Protein AF-A0A2N0NEM8-F1 (afdb_monomer_lite)

pLDDT: mean 83.69, std 15.1, range [33.28, 96.75]

Foldseek 3Di:
DDPPPPLVVVLLVVLLVQLVVVVVVVDDLQVSLQVSCCPSPVHGDVSSVVSSVQNVCCVVVVDGDDDCVPVPPPDDDPCVPPVSVVVLVVVLVPDDPVCNDPVNSVVVVVVD

Sequence (112 aa):
MNKNVFTYDYLRHLSIRRYIQLLLDGWGKMDASNQIAQTVWSKGDYIARCIRKWGDHFIKMKEFLIHHQGKHTKLESLLNDEDFKEECQAWLRQQKSESRTPGNLKVYIEGM

Organism: NCBI:txid588596

Secondary structure (DSSP, 8-state):
------HHHHHHHHHHHHHHHHHHTT--HHHHHHHHHHHHHS--HHHHHHHHHHHHHHHHHSSPPPP-TTTT-SS--GGGSHHHHHHHHHHHHHS-GGG--HHHHHHHHHT-

Radius of gyration: 21.59 Å; chains: 1; bounding box: 48×26×56 Å

Structure (mmCIF, N/CA/C/O backbone):
data_AF-A0A2N0NEM8-F1
#
_entry.id   AF-A0A2N0NEM8-F1
#
loop_
_atom_site.group_PDB
_atom_site.id
_atom_site.type_symbol
_atom_site.label_atom_id
_atom_site.label_alt_id
_atom_site.label_comp_id
_atom_site.label_asym_id
_atom_site.label_entity_id
_atom_site.label_seq_id
_atom_site.pdbx_PDB_ins_code
_atom_site.Cartn_x
_atom_site.Cartn_y
_atom_site.Cartn_z
_atom_site.occupancy
_atom_site.B_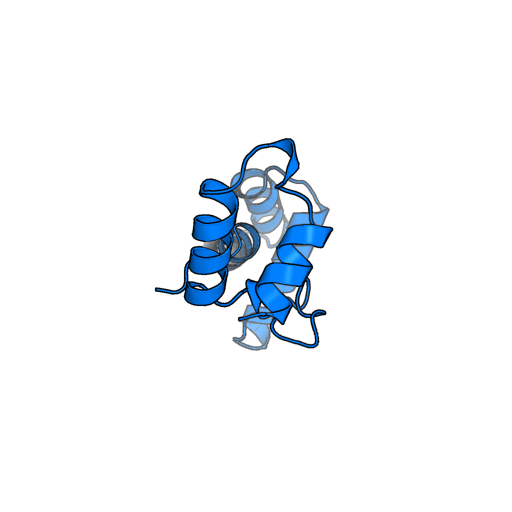iso_or_equiv
_atom_site.auth_seq_id
_atom_site.auth_comp_id
_atom_site.auth_asym_id
_atom_site.auth_atom_id
_atom_site.pdbx_PDB_model_num
ATOM 1 N N . MET A 1 1 ? -12.671 -14.657 11.302 1.00 33.28 1 MET A N 1
ATOM 2 C CA . MET A 1 1 ? -12.037 -14.456 9.969 1.00 33.28 1 MET A CA 1
ATOM 3 C C . MET A 1 1 ? -11.521 -13.020 9.924 1.00 33.28 1 MET A C 1
ATOM 5 O O . MET A 1 1 ? -12.326 -12.104 9.982 1.00 33.28 1 MET A O 1
ATOM 9 N N . ASN A 1 2 ? -10.200 -12.831 9.946 1.00 42.19 2 ASN A N 1
ATOM 10 C CA . ASN A 1 2 ? -9.515 -11.573 10.285 1.00 42.19 2 ASN A CA 1
ATOM 11 C C . ASN A 1 2 ? -9.805 -10.441 9.266 1.00 42.19 2 ASN A C 1
ATOM 13 O O . ASN A 1 2 ? -9.167 -10.367 8.218 1.00 42.19 2 ASN A O 1
ATOM 17 N N . LYS A 1 3 ? -10.800 -9.582 9.535 1.00 45.12 3 LYS A N 1
ATOM 18 C CA . LYS A 1 3 ? -11.264 -8.504 8.631 1.00 45.12 3 LYS A CA 1
ATOM 19 C C . LYS A 1 3 ? -10.770 -7.110 9.041 1.00 45.12 3 LYS A C 1
ATOM 21 O O . LYS A 1 3 ? -11.490 -6.132 8.903 1.00 45.12 3 LYS A O 1
ATOM 26 N N . ASN A 1 4 ? -9.521 -7.006 9.484 1.00 45.69 4 ASN A N 1
ATOM 27 C CA . ASN A 1 4 ? -8.837 -5.717 9.639 1.00 45.69 4 ASN A CA 1
ATOM 28 C C . ASN A 1 4 ? -7.536 -5.674 8.829 1.00 45.69 4 ASN A C 1
ATOM 30 O O . ASN A 1 4 ? -6.521 -5.151 9.282 1.00 45.69 4 ASN A O 1
ATOM 34 N N . VAL A 1 5 ? -7.554 -6.184 7.590 1.00 53.62 5 VAL A N 1
ATOM 35 C CA . VAL A 1 5 ? -6.613 -5.649 6.598 1.00 53.62 5 VAL A CA 1
ATOM 36 C C . VAL A 1 5 ? -7.082 -4.223 6.343 1.00 53.62 5 VAL A C 1
ATOM 38 O O . VAL A 1 5 ? -8.037 -4.005 5.599 1.00 53.62 5 VAL A O 1
ATOM 41 N N . PHE A 1 6 ? -6.467 -3.259 7.031 1.00 68.06 6 PHE A N 1
ATOM 42 C CA . PHE A 1 6 ? -6.697 -1.842 6.782 1.00 68.06 6 PHE A CA 1
ATOM 43 C C . PHE A 1 6 ? -6.613 -1.611 5.270 1.00 68.06 6 PHE A C 1
ATOM 45 O O . PHE A 1 6 ? -5.690 -2.113 4.626 1.00 68.06 6 PHE A O 1
ATOM 52 N N . THR A 1 7 ? -7.544 -0.848 4.690 1.00 77.38 7 THR A N 1
ATOM 53 C CA . THR A 1 7 ? -7.576 -0.536 3.245 1.00 77.38 7 THR A CA 1
ATOM 54 C C . THR A 1 7 ? -6.191 -0.145 2.716 1.00 77.38 7 THR A C 1
ATOM 56 O O . THR A 1 7 ? -5.798 -0.528 1.619 1.00 77.38 7 THR A O 1
ATOM 59 N N . TYR A 1 8 ? -5.404 0.542 3.546 1.00 83.50 8 TYR A N 1
ATOM 60 C CA . TYR A 1 8 ? -4.012 0.880 3.283 1.00 83.50 8 TYR A CA 1
ATOM 61 C C . TYR A 1 8 ? -3.095 -0.333 3.052 1.00 83.50 8 TYR A C 1
ATOM 63 O O . TYR A 1 8 ? -2.357 -0.356 2.068 1.00 83.50 8 TYR A O 1
ATOM 71 N N . ASP A 1 9 ? -3.129 -1.340 3.926 1.00 83.69 9 ASP A N 1
ATOM 72 C CA . ASP A 1 9 ? -2.290 -2.533 3.798 1.00 83.69 9 ASP A CA 1
ATOM 73 C C . ASP A 1 9 ? -2.656 -3.319 2.545 1.00 83.69 9 ASP A C 1
ATOM 75 O O . ASP A 1 9 ? -1.766 -3.752 1.814 1.00 83.69 9 ASP A O 1
ATO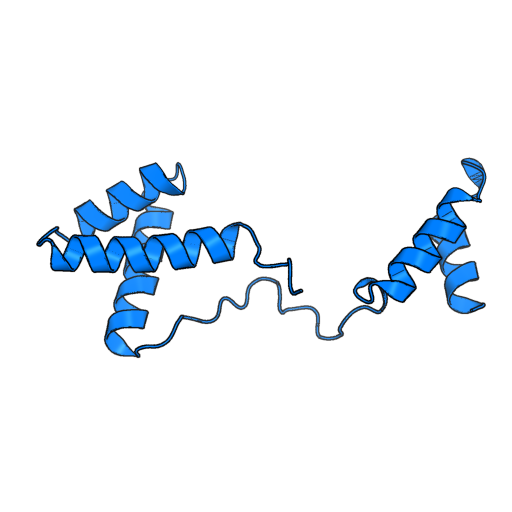M 79 N N . TYR A 1 10 ? -3.946 -3.442 2.235 1.00 88.31 10 TYR A N 1
ATOM 80 C CA . TYR A 1 10 ? -4.378 -4.070 0.989 1.00 88.31 10 TYR A CA 1
ATOM 81 C C . TYR A 1 10 ? -3.802 -3.345 -0.238 1.00 88.31 10 TYR A C 1
ATOM 83 O O . TYR A 1 10 ? -3.135 -3.964 -1.073 1.00 88.31 10 TYR A O 1
ATOM 91 N N . LEU A 1 11 ? -3.986 -2.021 -0.317 1.00 91.19 11 LEU A N 1
ATOM 92 C CA . LEU A 1 11 ? -3.469 -1.206 -1.421 1.00 91.19 11 LEU A CA 1
ATOM 93 C C . LEU A 1 11 ? -1.942 -1.278 -1.514 1.00 91.19 11 LEU A C 1
ATOM 95 O O . LEU A 1 11 ? -1.378 -1.307 -2.610 1.00 91.19 11 LEU A O 1
ATOM 99 N N . ARG A 1 12 ? -1.257 -1.365 -0.374 1.00 91.25 12 ARG A N 1
ATOM 100 C CA . ARG A 1 12 ? 0.193 -1.518 -0.300 1.00 91.25 12 ARG A CA 1
ATOM 101 C C . ARG A 1 12 ? 0.671 -2.844 -0.884 1.00 91.25 12 ARG A C 1
ATOM 103 O O . ARG A 1 12 ? 1.552 -2.825 -1.743 1.00 91.25 12 ARG A O 1
ATOM 110 N N . HIS A 1 13 ? 0.086 -3.972 -0.483 1.00 90.75 13 HIS A N 1
ATOM 111 C CA . HIS A 1 13 ? 0.441 -5.282 -1.043 1.00 90.75 13 HIS A CA 1
ATOM 112 C C . HIS A 1 13 ? 0.129 -5.348 -2.542 1.00 90.75 13 HIS A C 1
ATOM 114 O O . HIS A 1 13 ? 0.965 -5.801 -3.327 1.00 90.75 13 HIS A O 1
ATOM 120 N N . LEU A 1 14 ? -1.031 -4.821 -2.955 1.00 93.50 14 LEU A N 1
ATOM 121 C CA . LEU A 1 14 ? -1.412 -4.723 -4.363 1.00 93.50 14 LEU A CA 1
ATOM 122 C C . LEU A 1 14 ? -0.381 -3.922 -5.171 1.00 93.50 14 LEU A C 1
ATOM 124 O O . LEU A 1 14 ? 0.017 -4.340 -6.258 1.00 93.50 14 LEU A O 1
ATOM 128 N N . SER A 1 15 ? 0.088 -2.802 -4.619 1.00 94.94 15 SER A N 1
ATOM 129 C CA . SER A 1 15 ? 1.076 -1.938 -5.269 1.00 94.94 15 SER A CA 1
ATOM 130 C C . SER A 1 15 ? 2.429 -2.618 -5.430 1.00 94.94 15 SER A C 1
ATOM 132 O O . SER A 1 15 ? 3.033 -2.503 -6.490 1.00 94.94 15 SER A O 1
ATOM 134 N N . ILE A 1 16 ? 2.897 -3.353 -4.416 1.00 93.88 16 ILE A N 1
ATOM 135 C CA . ILE A 1 16 ? 4.163 -4.100 -4.487 1.00 93.88 16 ILE A CA 1
ATOM 136 C C . ILE A 1 16 ? 4.071 -5.192 -5.554 1.00 93.88 16 ILE A C 1
ATOM 138 O O . ILE A 1 16 ? 4.948 -5.286 -6.409 1.00 93.88 16 ILE A O 1
ATOM 142 N N . ARG A 1 17 ? 2.983 -5.975 -5.549 1.00 94.50 17 ARG A N 1
ATOM 143 C CA . ARG A 1 17 ? 2.744 -7.015 -6.558 1.00 94.50 17 ARG A CA 1
ATOM 144 C C . ARG A 1 17 ? 2.761 -6.430 -7.969 1.00 94.50 17 ARG A C 1
ATOM 146 O O . ARG A 1 17 ? 3.473 -6.942 -8.827 1.00 94.50 17 ARG A O 1
ATOM 153 N N . ARG A 1 18 ? 2.012 -5.348 -8.199 1.00 95.81 18 ARG A N 1
ATOM 154 C CA . ARG A 1 18 ? 1.912 -4.713 -9.519 1.00 95.81 18 ARG A CA 1
ATOM 155 C C . ARG A 1 18 ? 3.225 -4.069 -9.954 1.00 95.81 18 ARG A C 1
ATOM 157 O O . ARG A 1 18 ? 3.580 -4.156 -11.121 1.00 95.81 18 ARG A O 1
ATOM 164 N N . TYR A 1 19 ? 3.967 -3.475 -9.021 1.00 96.44 19 TYR A N 1
ATOM 165 C CA . TYR A 1 19 ? 5.288 -2.914 -9.293 1.00 96.44 19 TYR A CA 1
ATOM 166 C C . TYR A 1 19 ? 6.250 -3.994 -9.788 1.00 96.44 19 TYR A C 1
ATOM 168 O O . TYR A 1 19 ? 6.878 -3.810 -10.821 1.00 96.44 19 TYR A O 1
ATOM 176 N N . ILE A 1 20 ? 6.307 -5.146 -9.112 1.00 94.44 20 ILE A N 1
ATOM 177 C CA . ILE A 1 20 ? 7.157 -6.270 -9.530 1.00 94.44 20 ILE A CA 1
ATOM 178 C C . ILE A 1 20 ? 6.744 -6.792 -10.910 1.00 94.44 20 ILE A C 1
ATOM 180 O O . ILE A 1 20 ? 7.615 -7.024 -11.740 1.00 94.44 20 ILE A O 1
ATOM 184 N N . GLN A 1 21 ? 5.442 -6.934 -11.173 1.00 95.62 21 GLN A N 1
ATOM 185 C CA . GLN A 1 21 ? 4.940 -7.352 -12.489 1.00 95.62 21 GLN A CA 1
ATOM 186 C C . GLN A 1 21 ? 5.404 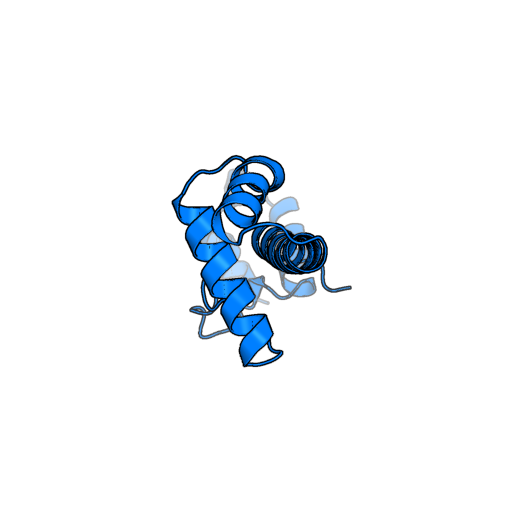-6.406 -13.600 1.00 95.62 21 GLN A C 1
ATOM 188 O O . GLN A 1 21 ? 6.020 -6.858 -14.553 1.00 95.62 21 GLN A O 1
ATOM 193 N N . LEU A 1 22 ? 5.220 -5.094 -13.426 1.00 96.38 22 LEU A N 1
ATOM 194 C CA . LEU A 1 22 ? 5.648 -4.111 -14.424 1.00 96.38 22 LEU A CA 1
ATOM 195 C C . LEU A 1 22 ? 7.164 -4.137 -14.660 1.00 96.38 22 LEU A C 1
ATOM 197 O O . LEU A 1 22 ? 7.606 -3.996 -15.796 1.00 96.38 22 LEU A O 1
ATOM 201 N N . LEU A 1 23 ? 7.970 -4.350 -13.615 1.00 95.62 23 LEU A N 1
ATOM 202 C CA . LEU A 1 23 ? 9.417 -4.511 -13.787 1.00 95.62 23 LEU A CA 1
ATOM 203 C C . LEU A 1 23 ? 9.775 -5.769 -14.590 1.00 95.62 23 LEU A C 1
ATOM 205 O O . LEU A 1 23 ? 10.703 -5.721 -15.393 1.00 95.62 23 LEU A O 1
ATOM 209 N N . LEU A 1 24 ? 9.057 -6.878 -14.385 1.00 94.94 24 LEU A N 1
ATOM 210 C CA . LEU A 1 24 ? 9.232 -8.101 -15.179 1.00 94.94 24 LEU A CA 1
ATOM 211 C C . LEU A 1 24 ? 8.802 -7.896 -16.637 1.00 94.94 24 LEU A C 1
ATOM 213 O O . LEU A 1 24 ? 9.437 -8.440 -17.535 1.00 94.94 24 LEU A O 1
ATOM 217 N N . ASP A 1 25 ? 7.802 -7.046 -16.866 1.00 95.81 25 ASP A N 1
ATOM 218 C CA . ASP A 1 25 ? 7.352 -6.623 -18.196 1.00 95.81 25 ASP A CA 1
ATOM 219 C C . ASP A 1 25 ? 8.296 -5.584 -18.846 1.00 95.81 25 ASP A C 1
ATOM 221 O O . ASP A 1 25 ? 8.004 -5.053 -19.917 1.00 95.81 25 ASP A O 1
ATOM 225 N N . GLY A 1 26 ? 9.430 -5.267 -18.207 1.00 95.12 26 GLY A N 1
ATOM 226 C CA . GLY A 1 26 ? 10.470 -4.385 -18.743 1.00 95.12 26 GLY A CA 1
ATOM 227 C C . GLY A 1 26 ? 10.255 -2.891 -18.492 1.00 95.12 26 GLY A C 1
ATOM 228 O O . GLY A 1 26 ? 10.985 -2.069 -19.047 1.00 95.12 26 GLY A O 1
ATOM 229 N N . TRP A 1 27 ? 9.286 -2.505 -17.657 1.00 96.56 27 TRP A N 1
ATOM 230 C CA . TRP A 1 27 ? 9.055 -1.095 -17.340 1.00 96.56 27 TRP A CA 1
ATOM 231 C C . TRP A 1 27 ? 10.167 -0.506 -16.469 1.00 96.56 27 TRP A C 1
ATOM 233 O O . TRP A 1 27 ? 10.714 -1.151 -15.571 1.00 96.56 27 TRP A O 1
ATOM 243 N N . GLY A 1 28 ? 10.435 0.786 -16.667 1.00 95.81 28 GLY A N 1
ATOM 244 C CA . GLY A 1 28 ? 11.297 1.554 -15.779 1.00 95.81 28 GLY A CA 1
ATOM 245 C C . GLY A 1 28 ? 10.695 1.686 -14.375 1.00 95.81 28 GLY A C 1
ATOM 246 O O . GLY A 1 28 ? 9.494 1.906 -14.205 1.00 95.81 28 GLY A O 1
ATOM 247 N N . LYS A 1 29 ? 11.543 1.626 -13.338 1.00 95.19 29 LYS A N 1
ATOM 248 C CA . LYS A 1 29 ? 11.122 1.779 -11.928 1.00 95.19 29 LYS A CA 1
ATOM 249 C C . LYS A 1 29 ? 10.331 3.068 -11.677 1.00 95.19 29 LYS A C 1
ATOM 251 O O . LYS A 1 29 ? 9.389 3.075 -10.881 1.00 95.19 29 LYS A O 1
ATOM 256 N N . MET A 1 30 ? 10.722 4.164 -12.326 1.00 96.38 30 MET A N 1
ATOM 257 C CA . MET A 1 30 ? 10.052 5.461 -12.195 1.00 96.38 30 MET A CA 1
ATOM 258 C C . MET A 1 30 ? 8.647 5.423 -12.798 1.00 96.38 30 MET A C 1
ATOM 260 O O . MET A 1 30 ? 7.686 5.710 -12.088 1.00 96.38 30 MET A O 1
ATOM 264 N N . ASP A 1 31 ? 8.517 4.974 -14.044 1.00 96.00 31 ASP A N 1
ATOM 265 C CA . ASP A 1 31 ? 7.236 4.938 -14.755 1.00 96.00 31 ASP A CA 1
ATOM 266 C C . ASP A 1 31 ? 6.244 3.987 -14.088 1.00 96.00 31 ASP A C 1
ATOM 268 O O . ASP A 1 31 ? 5.106 4.369 -13.811 1.00 96.00 31 ASP A O 1
ATOM 272 N N . ALA A 1 32 ? 6.702 2.787 -13.716 1.00 96.50 32 ALA A N 1
ATOM 273 C CA . ALA A 1 32 ? 5.881 1.802 -13.020 1.00 96.50 32 ALA A CA 1
ATOM 274 C C . ALA A 1 32 ? 5.335 2.351 -11.691 1.00 96.50 32 ALA A C 1
ATOM 276 O O . ALA A 1 32 ? 4.145 2.246 -11.394 1.00 96.50 32 ALA A O 1
ATOM 277 N N . SER A 1 33 ? 6.193 2.972 -10.878 1.00 96.75 33 SER A N 1
ATOM 278 C CA . SER A 1 33 ? 5.770 3.503 -9.576 1.00 96.75 33 SER A CA 1
ATOM 279 C C . SER A 1 33 ? 4.864 4.732 -9.688 1.00 96.75 33 SER A C 1
ATOM 281 O O . SER A 1 33 ? 3.920 4.842 -8.906 1.00 96.75 33 SER A O 1
ATOM 283 N N . ASN A 1 34 ? 5.094 5.615 -10.663 1.00 96.56 34 ASN A N 1
ATOM 284 C CA . ASN A 1 34 ? 4.234 6.774 -10.920 1.00 96.56 34 ASN A CA 1
ATOM 285 C C . ASN A 1 34 ? 2.849 6.342 -11.428 1.00 96.56 34 ASN A C 1
ATOM 287 O O . ASN A 1 34 ? 1.831 6.820 -10.927 1.00 96.56 34 ASN A O 1
ATOM 291 N N . GLN A 1 35 ? 2.796 5.375 -12.350 1.00 96.06 35 GLN A N 1
ATOM 292 C CA . GLN A 1 35 ? 1.538 4.827 -12.857 1.00 96.06 35 GLN A CA 1
ATOM 293 C C . GLN A 1 35 ? 0.714 4.179 -11.736 1.00 96.06 35 GLN A C 1
ATOM 295 O O . GLN A 1 35 ? 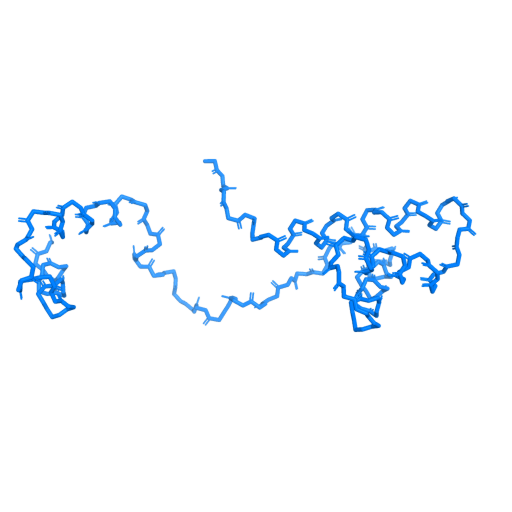-0.493 4.407 -11.635 1.00 96.06 35 GLN A O 1
ATOM 300 N N . ILE A 1 36 ? 1.345 3.392 -10.859 1.00 96.25 36 ILE A N 1
ATOM 301 C CA . ILE A 1 36 ? 0.650 2.749 -9.734 1.00 96.25 36 ILE A CA 1
ATOM 302 C C . ILE A 1 36 ? 0.185 3.786 -8.707 1.00 96.25 36 ILE A C 1
ATOM 304 O O . ILE A 1 36 ? -0.939 3.689 -8.217 1.00 96.25 36 ILE A O 1
ATOM 308 N N . ALA A 1 37 ? 1.007 4.790 -8.388 1.00 96.56 37 ALA A N 1
ATOM 309 C CA . ALA A 1 37 ? 0.621 5.858 -7.466 1.00 96.56 37 ALA A CA 1
ATOM 310 C C . ALA A 1 37 ? -0.647 6.585 -7.946 1.00 96.56 37 ALA A C 1
ATOM 312 O O . ALA A 1 37 ? -1.583 6.776 -7.165 1.00 96.56 37 ALA A O 1
ATOM 313 N N . GLN A 1 38 ? -0.726 6.881 -9.244 1.00 95.00 38 GLN A N 1
ATOM 314 C CA . GLN A 1 38 ? -1.897 7.529 -9.820 1.00 95.00 38 GLN A CA 1
ATOM 315 C C . GLN A 1 38 ? -3.115 6.596 -9.883 1.00 95.00 38 GLN A C 1
ATOM 317 O O . GLN A 1 38 ? -4.212 7.003 -9.519 1.00 95.00 38 GLN A O 1
ATOM 322 N N . THR A 1 39 ? -2.944 5.348 -10.325 1.00 94.56 39 THR A N 1
ATOM 323 C CA . THR A 1 39 ? -4.077 4.438 -10.593 1.00 94.56 39 THR A CA 1
ATOM 324 C C . THR A 1 39 ? -4.641 3.754 -9.350 1.00 94.56 39 THR A C 1
ATOM 326 O O . THR A 1 39 ? -5.844 3.529 -9.277 1.00 94.56 39 THR A O 1
ATOM 329 N N . VAL A 1 40 ? -3.794 3.405 -8.377 1.00 92.69 40 VAL A N 1
ATOM 330 C CA . VAL A 1 40 ? -4.196 2.649 -7.175 1.00 92.69 40 VAL A CA 1
ATOM 331 C C . VAL A 1 40 ? -4.479 3.568 -5.990 1.00 92.69 40 VAL A C 1
ATOM 333 O O . VAL A 1 40 ? -5.316 3.244 -5.151 1.00 92.69 40 VAL A O 1
ATOM 336 N N . TRP A 1 41 ? -3.796 4.711 -5.907 1.00 91.31 41 TRP A N 1
ATOM 337 C CA . TRP A 1 41 ? -3.885 5.597 -4.744 1.00 91.31 41 TRP A CA 1
ATOM 338 C C . TRP A 1 41 ? -4.481 6.965 -5.048 1.00 91.31 41 TRP A C 1
ATOM 340 O O . TRP A 1 41 ? -4.754 7.696 -4.096 1.00 91.31 41 TRP A O 1
ATOM 350 N N . SER A 1 42 ? -4.643 7.329 -6.325 1.00 91.94 42 SER A N 1
ATOM 351 C CA . SER A 1 42 ? -4.988 8.692 -6.754 1.00 91.94 42 SER A CA 1
ATOM 352 C C . SER A 1 42 ? -4.078 9.744 -6.100 1.00 91.94 42 SER A C 1
ATOM 354 O O . SER A 1 42 ? -4.533 10.797 -5.653 1.00 91.94 42 SER A O 1
ATOM 356 N N . LYS A 1 43 ? -2.782 9.420 -5.971 1.00 90.69 43 LYS A N 1
ATOM 357 C CA . LYS A 1 43 ? -1.755 10.229 -5.295 1.00 90.69 43 LYS A CA 1
ATOM 358 C C . LYS A 1 43 ? -0.509 10.366 -6.172 1.00 90.69 43 LYS A C 1
ATOM 360 O O . LYS A 1 43 ? -0.237 9.518 -7.012 1.00 90.69 43 LYS A O 1
ATOM 365 N N . GLY A 1 44 ? 0.275 11.414 -5.919 1.00 87.88 44 GLY A N 1
ATOM 366 C CA . GLY A 1 44 ? 1.495 11.719 -6.674 1.00 87.88 44 GLY A CA 1
ATOM 367 C C . GLY A 1 44 ? 2.792 11.153 -6.078 1.00 87.88 44 GLY A C 1
ATOM 368 O O . GLY A 1 44 ? 2.809 10.142 -5.369 1.00 87.88 44 GLY A O 1
ATOM 369 N N . ASP A 1 45 ? 3.890 11.866 -6.333 1.00 90.19 45 ASP A N 1
ATOM 370 C CA . ASP A 1 45 ? 5.293 11.452 -6.155 1.00 90.19 45 ASP A CA 1
ATOM 371 C C . ASP A 1 45 ? 5.662 10.839 -4.801 1.00 90.19 45 ASP A C 1
ATOM 373 O O . ASP A 1 45 ? 6.566 10.003 -4.706 1.00 90.19 45 ASP A O 1
ATOM 377 N N . TYR A 1 46 ? 4.993 11.250 -3.722 1.00 93.31 46 TYR A N 1
ATOM 378 C CA . TYR A 1 46 ? 5.224 10.670 -2.402 1.00 93.31 46 TYR A CA 1
ATOM 379 C C . TYR A 1 46 ? 4.926 9.165 -2.382 1.00 93.31 46 TYR A C 1
ATOM 381 O O . TYR A 1 46 ? 5.767 8.384 -1.937 1.00 93.31 46 TYR A O 1
ATOM 389 N N . ILE A 1 47 ? 3.778 8.743 -2.921 1.00 93.62 47 ILE A N 1
ATOM 390 C CA . ILE A 1 47 ? 3.412 7.324 -2.960 1.00 93.62 47 ILE A CA 1
ATOM 391 C C . ILE A 1 47 ? 4.297 6.562 -3.941 1.00 93.62 47 ILE A C 1
ATOM 393 O O . ILE A 1 47 ? 4.724 5.456 -3.622 1.00 93.62 47 ILE A O 1
ATOM 397 N N . ALA A 1 48 ? 4.659 7.160 -5.077 1.00 96.06 48 ALA A N 1
ATOM 398 C CA . ALA A 1 48 ? 5.587 6.532 -6.013 1.00 96.06 48 ALA A CA 1
ATOM 399 C C . ALA A 1 48 ? 6.940 6.219 -5.340 1.00 96.06 48 ALA A C 1
ATOM 401 O O . ALA A 1 48 ? 7.464 5.110 -5.469 1.00 96.06 48 ALA A O 1
ATOM 402 N N . ARG A 1 49 ? 7.472 7.147 -4.527 1.00 96.19 49 ARG A N 1
ATOM 403 C CA . ARG A 1 49 ? 8.669 6.903 -3.697 1.00 96.19 49 ARG A CA 1
ATOM 404 C C . ARG A 1 49 ? 8.459 5.772 -2.690 1.00 96.19 49 ARG A C 1
ATOM 406 O O . ARG A 1 49 ? 9.339 4.923 -2.551 1.00 96.19 49 ARG A O 1
ATOM 413 N N . CYS A 1 50 ? 7.313 5.739 -2.006 1.00 93.88 50 CYS A N 1
ATOM 414 C CA . CYS A 1 50 ? 6.973 4.655 -1.081 1.00 93.88 50 CYS A CA 1
ATOM 415 C C . CYS A 1 50 ? 6.937 3.293 -1.785 1.00 93.88 50 CYS A C 1
ATOM 417 O O . CYS A 1 50 ? 7.533 2.346 -1.280 1.00 93.88 50 CYS A O 1
ATOM 419 N N . ILE A 1 51 ? 6.316 3.206 -2.964 1.00 95.06 51 ILE A N 1
ATOM 420 C CA . ILE A 1 51 ? 6.228 1.977 -3.764 1.00 95.06 51 ILE A CA 1
ATOM 421 C C . ILE A 1 51 ? 7.619 1.481 -4.147 1.00 95.06 51 ILE A C 1
ATOM 423 O O . ILE A 1 51 ? 7.909 0.308 -3.927 1.00 95.06 51 ILE A O 1
ATOM 427 N N . ARG A 1 52 ? 8.504 2.363 -4.637 1.00 95.56 52 ARG A N 1
ATOM 428 C CA . ARG A 1 52 ? 9.895 1.987 -4.945 1.00 95.56 52 ARG A CA 1
ATOM 429 C C . ARG A 1 52 ? 10.613 1.458 -3.708 1.00 95.56 52 ARG A C 1
ATOM 431 O O . ARG A 1 52 ? 11.181 0.374 -3.757 1.00 95.56 52 ARG A O 1
ATOM 438 N N . LYS A 1 53 ? 10.499 2.155 -2.570 1.00 94.25 53 LYS A N 1
ATOM 439 C CA . LYS A 1 53 ? 11.089 1.718 -1.294 1.00 94.25 53 LYS A CA 1
ATOM 440 C C . LYS A 1 53 ? 10.569 0.345 -0.855 1.00 94.25 53 LYS A C 1
ATOM 442 O O . LYS A 1 53 ? 11.352 -0.489 -0.412 1.00 94.25 53 LYS A O 1
ATOM 447 N N . TRP A 1 54 ? 9.262 0.105 -0.955 1.00 93.44 54 TRP A N 1
ATOM 448 C CA . TRP A 1 54 ? 8.662 -1.177 -0.585 1.00 93.44 54 TRP A CA 1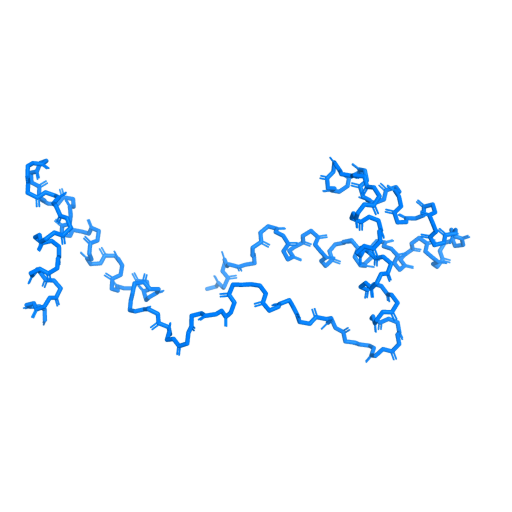
ATOM 449 C C . TRP A 1 54 ? 9.059 -2.301 -1.541 1.00 93.44 54 TRP A C 1
ATOM 451 O O . TRP A 1 54 ? 9.400 -3.387 -1.082 1.00 93.44 54 TRP A O 1
ATOM 461 N N . GLY A 1 55 ? 9.033 -2.038 -2.848 1.00 92.75 55 GLY A N 1
ATOM 462 C CA . GLY A 1 55 ? 9.402 -2.999 -3.880 1.00 92.75 55 GLY A CA 1
ATOM 463 C C . GLY A 1 55 ? 10.877 -3.380 -3.818 1.00 92.75 55 GLY A C 1
ATOM 464 O O . GLY A 1 55 ? 11.192 -4.564 -3.789 1.00 92.75 55 GLY A O 1
ATOM 465 N N . ASP A 1 56 ? 11.780 -2.402 -3.710 1.00 91.25 56 ASP A N 1
ATOM 466 C CA . ASP A 1 56 ? 13.221 -2.657 -3.591 1.00 91.25 56 ASP A CA 1
ATOM 467 C C . ASP A 1 56 ? 13.547 -3.443 -2.309 1.00 91.25 56 ASP A C 1
ATOM 469 O O . ASP A 1 56 ? 14.369 -4.359 -2.336 1.00 91.25 56 ASP A O 1
ATOM 473 N N . HIS A 1 57 ? 12.863 -3.147 -1.195 1.00 90.00 57 HIS A N 1
ATOM 474 C CA . HIS A 1 57 ? 12.998 -3.936 0.031 1.00 90.00 57 HIS A CA 1
ATOM 475 C C . HIS A 1 57 ? 12.537 -5.382 -0.164 1.00 90.00 57 HIS A C 1
ATOM 477 O O . HIS A 1 57 ? 13.238 -6.305 0.244 1.00 90.00 57 HIS A O 1
ATOM 483 N N . PHE A 1 58 ? 11.381 -5.586 -0.800 1.00 89.12 58 PHE A N 1
ATOM 484 C CA . PHE A 1 58 ? 10.849 -6.920 -1.058 1.00 89.12 58 PHE A CA 1
ATOM 485 C C . PHE A 1 58 ? 11.769 -7.730 -1.978 1.00 89.12 58 PHE A C 1
ATOM 487 O O . PHE A 1 58 ? 12.036 -8.892 -1.705 1.00 89.12 58 PHE A O 1
ATOM 494 N N . ILE A 1 59 ? 12.320 -7.116 -3.028 1.00 87.00 59 ILE A N 1
ATOM 495 C CA . ILE A 1 59 ? 13.264 -7.782 -3.938 1.00 87.00 59 ILE A CA 1
ATOM 496 C C . ILE A 1 59 ? 14.545 -8.188 -3.195 1.00 87.00 59 ILE A C 1
ATOM 498 O O . ILE A 1 59 ? 15.050 -9.289 -3.402 1.00 87.00 59 ILE A O 1
ATOM 502 N N . LYS A 1 60 ? 15.062 -7.318 -2.317 1.00 87.19 60 LYS A N 1
ATOM 503 C CA . LYS A 1 60 ? 16.312 -7.562 -1.587 1.00 87.19 60 LYS A CA 1
ATOM 504 C C . LYS A 1 60 ? 16.162 -8.591 -0.465 1.00 87.19 60 LYS A C 1
ATOM 506 O O . LYS A 1 60 ? 17.005 -9.470 -0.338 1.00 87.19 60 LYS A O 1
ATOM 511 N N . MET A 1 61 ? 15.126 -8.452 0.359 1.00 82.69 61 MET A N 1
ATOM 512 C CA . MET A 1 61 ? 14.963 -9.235 1.589 1.00 82.69 61 MET A CA 1
ATOM 513 C C . MET A 1 61 ? 13.996 -10.413 1.432 1.00 82.69 61 MET A C 1
ATOM 515 O O . MET A 1 61 ? 13.929 -11.254 2.315 1.00 82.69 61 MET A O 1
ATOM 519 N N . LYS A 1 62 ? 13.228 -10.475 0.332 1.00 79.12 62 LYS A N 1
ATOM 520 C CA . LYS A 1 62 ? 12.083 -11.391 0.139 1.00 79.12 62 LYS A CA 1
ATOM 521 C C . LYS A 1 62 ? 11.003 -11.287 1.224 1.00 79.12 62 LYS A C 1
ATOM 523 O O . LYS A 1 62 ? 10.156 -12.165 1.348 1.00 79.12 62 LYS A O 1
ATOM 528 N N . GLU A 1 63 ? 10.994 -10.177 1.959 1.00 76.38 63 GLU A N 1
ATOM 529 C CA . GLU A 1 63 ? 10.080 -9.906 3.065 1.00 76.38 63 GLU A CA 1
ATOM 530 C C . GLU A 1 63 ? 9.333 -8.583 2.859 1.00 76.38 63 GLU A C 1
ATOM 532 O O . GLU A 1 63 ? 9.875 -7.589 2.349 1.00 76.38 63 GLU A O 1
ATOM 537 N N . PHE A 1 64 ? 8.073 -8.551 3.297 1.00 69.38 64 PHE A N 1
ATOM 538 C CA . PHE A 1 64 ? 7.300 -7.317 3.356 1.00 69.38 64 PHE A CA 1
ATOM 539 C C . PHE A 1 64 ? 7.794 -6.452 4.515 1.00 69.38 64 PHE A C 1
ATOM 541 O O . PHE A 1 64 ? 7.823 -6.889 5.661 1.00 69.38 64 PHE A O 1
ATOM 548 N N . LEU A 1 65 ? 8.120 -5.187 4.230 1.00 66.25 65 LEU A N 1
ATOM 549 C CA . LEU A 1 65 ? 8.381 -4.193 5.274 1.00 66.25 65 LEU A CA 1
ATOM 550 C C . LEU A 1 65 ? 7.183 -4.167 6.231 1.00 66.25 65 LEU A C 1
ATOM 552 O O . LEU A 1 65 ? 6.068 -3.863 5.803 1.00 66.25 65 LEU A O 1
ATOM 556 N N . ILE A 1 66 ? 7.382 -4.457 7.509 1.00 61.94 66 ILE A N 1
ATOM 557 C CA . ILE A 1 66 ? 6.296 -4.361 8.482 1.00 61.94 66 ILE A CA 1
ATOM 558 C C . ILE A 1 66 ? 5.959 -2.875 8.641 1.00 61.94 66 ILE A C 1
ATOM 560 O O . ILE A 1 66 ? 6.824 -2.047 8.929 1.00 61.94 66 ILE A O 1
ATOM 564 N N . HIS A 1 67 ? 4.704 -2.506 8.387 1.00 60.81 67 HIS A N 1
ATOM 565 C CA . HIS A 1 67 ? 4.234 -1.161 8.695 1.00 60.81 67 HIS A CA 1
ATOM 566 C C . HIS A 1 67 ? 3.924 -1.114 10.192 1.00 60.81 67 HIS A C 1
ATOM 568 O O . HIS A 1 67 ? 3.071 -1.852 10.677 1.00 60.81 67 HIS A O 1
ATOM 574 N N . HIS A 1 68 ? 4.652 -0.286 10.938 1.00 56.66 68 HIS A N 1
ATOM 575 C CA . HIS A 1 68 ? 4.469 -0.146 12.387 1.00 56.66 68 HIS A CA 1
ATOM 576 C C . HIS A 1 68 ? 3.508 0.994 12.764 1.00 56.66 68 HIS A C 1
ATOM 578 O O . HIS A 1 68 ? 3.270 1.233 13.946 1.00 56.66 68 HIS A O 1
ATOM 584 N N . GLN A 1 69 ? 2.939 1.708 11.788 1.00 48.88 69 GLN A N 1
ATOM 585 C CA . GLN A 1 69 ? 1.999 2.793 12.070 1.00 48.88 69 GLN A CA 1
ATOM 586 C C . GLN A 1 69 ? 0.703 2.204 12.648 1.00 48.88 69 GLN A C 1
ATOM 588 O O . GLN A 1 69 ? 0.110 1.311 12.050 1.00 48.88 69 GLN A O 1
ATOM 593 N N . GLY A 1 70 ? 0.304 2.669 13.833 1.00 49.34 70 GLY A N 1
ATOM 594 C CA . GLY A 1 70 ? -0.832 2.128 14.591 1.00 49.34 70 GLY A CA 1
ATOM 595 C C . GLY A 1 70 ? -0.466 1.050 15.622 1.00 49.34 70 GLY A C 1
ATOM 596 O O . GLY A 1 70 ? -1.266 0.781 16.508 1.00 49.34 70 GLY A O 1
ATOM 597 N N . LYS A 1 71 ? 0.762 0.506 15.612 1.00 52.72 71 LYS A N 1
ATOM 598 C CA . LYS A 1 71 ? 1.248 -0.438 16.645 1.00 52.72 71 LYS A CA 1
ATOM 599 C C . LYS A 1 71 ? 1.806 0.257 17.900 1.00 52.72 71 LYS A C 1
ATOM 601 O O . LYS A 1 71 ? 2.679 -0.280 18.574 1.00 52.72 71 LYS A O 1
ATOM 606 N N . HIS A 1 72 ? 1.337 1.468 18.205 1.00 47.62 72 HIS A N 1
ATOM 607 C CA . HIS A 1 72 ? 1.722 2.187 19.426 1.00 47.62 72 HIS A CA 1
ATOM 608 C C . HIS A 1 72 ? 0.829 1.871 20.630 1.00 47.62 72 HIS A C 1
ATOM 610 O O . HIS A 1 72 ? 1.146 2.306 21.737 1.00 47.62 72 HIS A O 1
ATOM 616 N N . THR A 1 73 ? -0.244 1.097 20.466 1.00 45.50 73 THR A N 1
ATOM 617 C CA . THR A 1 73 ? -1.029 0.646 21.616 1.00 45.50 73 THR A CA 1
ATOM 618 C C . THR A 1 73 ? -0.294 -0.518 22.276 1.00 45.50 73 THR A C 1
ATOM 620 O O . THR A 1 73 ? -0.361 -1.654 21.823 1.00 45.50 73 THR A O 1
ATOM 623 N N . LYS A 1 74 ? 0.473 -0.215 23.331 1.00 55.66 74 LYS A N 1
ATOM 624 C CA . LYS A 1 74 ? 1.222 -1.195 24.143 1.00 55.66 74 LYS A CA 1
ATOM 625 C C . LYS A 1 74 ? 0.321 -2.162 24.934 1.00 55.66 74 LYS A C 1
ATOM 627 O O . LYS A 1 74 ? 0.841 -3.081 25.552 1.00 55.66 74 LYS A O 1
ATOM 632 N N . LEU A 1 75 ? -0.997 -1.965 24.905 1.00 57.31 75 LEU A N 1
ATOM 633 C CA . LEU A 1 75 ? -2.001 -2.904 25.393 1.00 57.31 75 LEU A CA 1
ATOM 634 C C . LEU A 1 75 ? -3.027 -3.141 24.285 1.00 57.31 75 LEU A C 1
ATOM 636 O O . LEU A 1 75 ? -3.535 -2.179 23.704 1.00 57.31 75 LEU A O 1
ATOM 640 N N . GLU A 1 76 ? -3.373 -4.397 24.019 1.00 61.31 76 GLU A N 1
ATOM 641 C CA . GLU A 1 76 ? -4.650 -4.685 23.371 1.00 61.31 76 GLU A CA 1
ATOM 642 C C . GLU A 1 76 ? -5.748 -4.120 24.279 1.00 61.31 76 GLU A C 1
ATOM 644 O O . GLU A 1 76 ? -5.857 -4.485 25.447 1.00 61.31 76 GLU A O 1
ATOM 649 N N . SER A 1 77 ? -6.491 -3.125 23.790 1.00 70.44 77 SER A N 1
ATOM 650 C CA . SER A 1 77 ? -7.625 -2.594 24.541 1.00 70.44 77 SER A CA 1
ATOM 651 C C . SER A 1 77 ? -8.683 -3.684 24.642 1.00 70.44 77 SER A C 1
ATOM 653 O O . SER A 1 77 ? -8.989 -4.312 23.632 1.00 70.44 77 SER A O 1
ATOM 655 N N . LEU A 1 78 ? -9.293 -3.843 25.816 1.00 74.81 78 LEU A N 1
ATOM 656 C CA . LEU A 1 78 ? -10.466 -4.698 26.010 1.00 74.81 78 LEU A CA 1
ATOM 657 C C . LEU A 1 78 ? -11.599 -4.357 25.019 1.00 74.81 78 LEU A C 1
ATOM 659 O O . LEU A 1 78 ? -12.346 -5.225 24.602 1.00 74.81 78 LEU A O 1
ATOM 663 N N . LEU A 1 79 ? -11.667 -3.112 24.534 1.00 74.00 79 LEU A N 1
ATOM 664 C CA . LEU A 1 79 ? -12.620 -2.684 23.500 1.00 74.00 79 LEU A CA 1
ATOM 665 C C . LEU A 1 79 ? -12.365 -3.285 22.104 1.00 74.00 79 LEU A C 1
ATOM 667 O O . LEU A 1 79 ? -13.187 -3.094 21.204 1.00 74.00 79 LEU A O 1
ATOM 671 N N . ASN A 1 80 ? -11.222 -3.943 21.897 1.00 75.19 80 ASN A N 1
ATOM 672 C CA . ASN A 1 80 ? -10.932 -4.687 20.672 1.00 75.19 80 ASN A CA 1
ATOM 673 C C . ASN A 1 80 ? -11.468 -6.121 20.719 1.00 75.19 80 ASN A C 1
ATOM 675 O O . ASN A 1 80 ? -11.528 -6.754 19.666 1.00 75.19 80 ASN A O 1
ATOM 679 N N . ASP A 1 81 ? -11.826 -6.621 21.902 1.00 82.62 81 ASP A N 1
ATOM 680 C CA . ASP A 1 81 ? -12.502 -7.902 22.055 1.00 82.62 81 ASP A CA 1
ATOM 681 C C . ASP A 1 81 ? -13.930 -7.782 21.494 1.00 82.62 81 ASP A C 1
ATOM 683 O O . ASP A 1 81 ? -14.665 -6.841 21.819 1.00 82.62 81 ASP A O 1
ATOM 687 N N . GLU A 1 82 ? -14.280 -8.667 20.556 1.00 80.62 82 GLU A N 1
ATOM 688 C CA . GLU A 1 82 ? -15.561 -8.598 19.843 1.00 80.62 82 GLU A CA 1
ATOM 689 C C . GLU A 1 82 ? -16.738 -8.831 20.792 1.00 80.62 82 GLU A C 1
ATOM 691 O O . GLU A 1 82 ? -17.701 -8.062 20.739 1.00 80.62 82 GLU A O 1
ATOM 696 N N . ASP A 1 83 ? -16.623 -9.798 21.703 1.00 84.44 83 ASP A N 1
ATOM 697 C CA . ASP A 1 83 ? -17.682 -10.157 22.646 1.00 84.44 83 ASP A CA 1
ATOM 698 C C . ASP A 1 83 ? -17.910 -9.007 23.636 1.00 84.44 83 ASP A C 1
ATOM 700 O O . ASP A 1 83 ? -19.037 -8.538 23.820 1.00 84.44 83 ASP A O 1
ATOM 704 N N . PHE A 1 84 ? -16.825 -8.450 24.183 1.00 85.44 84 PHE A N 1
ATOM 705 C CA . PHE A 1 84 ? -16.892 -7.296 25.082 1.00 85.44 84 PHE A CA 1
ATOM 706 C C . PHE A 1 84 ? -17.523 -6.068 24.410 1.00 85.44 84 PHE A C 1
ATOM 708 O O . PHE A 1 84 ? -18.309 -5.320 25.005 1.00 85.44 84 PHE A O 1
ATOM 715 N N . LYS A 1 85 ? -17.193 -5.840 23.135 1.00 87.94 85 LYS A N 1
ATOM 716 C CA . LYS A 1 85 ? -17.748 -4.736 22.352 1.00 87.94 85 LYS A CA 1
ATOM 717 C C . LYS A 1 85 ? -19.231 -4.941 22.059 1.00 87.94 85 LYS A C 1
ATOM 719 O O . LYS A 1 85 ? -19.983 -3.961 22.086 1.00 87.94 85 LYS A O 1
ATOM 724 N N . GLU A 1 86 ? -19.651 -6.163 21.748 1.00 88.75 86 GLU A N 1
ATOM 725 C CA . GLU A 1 86 ? -21.061 -6.493 21.543 1.00 88.75 86 GLU A CA 1
ATOM 726 C C . GLU A 1 86 ? -21.873 -6.272 22.817 1.00 88.75 86 GLU A C 1
ATOM 728 O O . GLU A 1 86 ? -22.934 -5.644 22.755 1.00 88.75 86 GLU A O 1
ATOM 733 N N . GLU A 1 87 ? -21.340 -6.665 23.972 1.00 88.81 87 GLU A N 1
ATOM 734 C CA . GLU A 1 87 ? -21.997 -6.467 25.261 1.00 88.81 87 GLU A CA 1
ATOM 735 C C . GLU A 1 87 ? -22.156 -4.975 25.601 1.00 88.81 87 GLU A C 1
ATOM 737 O O . GLU A 1 87 ? -23.265 -4.496 25.868 1.00 88.81 87 GLU A O 1
ATOM 742 N N . CYS A 1 88 ? -21.084 -4.191 25.438 1.00 88.81 88 CYS A N 1
ATOM 743 C CA . CYS A 1 88 ? -21.130 -2.735 25.592 1.00 88.81 88 CYS A CA 1
ATOM 744 C C . CYS A 1 88 ? -22.155 -2.083 24.646 1.00 88.81 88 CYS A C 1
ATOM 746 O O . CYS A 1 88 ? -22.875 -1.156 25.031 1.00 88.81 88 CYS A O 1
ATOM 748 N N . GLN A 1 89 ? -22.244 -2.544 23.394 1.00 89.00 89 GLN A N 1
ATOM 749 C CA . GLN A 1 89 ? -23.228 -2.032 22.437 1.00 89.00 89 GLN A CA 1
ATOM 750 C C . GLN A 1 89 ? -24.660 -2.416 22.806 1.00 89.00 89 GLN A C 1
ATOM 752 O O . GLN A 1 89 ? -25.563 -1.589 22.647 1.00 89.00 89 GLN A O 1
ATOM 757 N N . ALA A 1 90 ? -24.882 -3.643 23.277 1.00 91.88 90 ALA A N 1
ATOM 758 C CA . ALA A 1 90 ? -26.187 -4.104 23.728 1.00 91.88 90 ALA A CA 1
ATOM 759 C C . ALA A 1 90 ? -26.674 -3.250 24.904 1.00 91.88 90 ALA A C 1
ATOM 761 O O . ALA A 1 90 ? -27.788 -2.719 24.853 1.00 91.88 90 ALA A O 1
ATOM 762 N N . TRP A 1 91 ? -25.803 -3.012 25.887 1.00 92.06 91 TRP A N 1
ATOM 763 C CA . TRP A 1 91 ? -26.090 -2.132 27.013 1.00 92.06 91 TRP A CA 1
ATOM 764 C C . TRP A 1 91 ? -26.414 -0.702 26.558 1.00 92.06 91 TRP A C 1
ATOM 766 O O . TRP A 1 91 ? -27.461 -0.163 26.920 1.00 92.06 91 TRP A O 1
ATOM 776 N N . LEU A 1 92 ? -25.589 -0.101 25.686 1.00 90.56 92 LEU A N 1
ATOM 777 C CA . LEU A 1 92 ? -25.816 1.256 25.162 1.00 90.56 92 LEU A CA 1
ATOM 778 C C . LEU A 1 92 ? -27.151 1.388 24.416 1.00 90.56 92 LEU A C 1
ATOM 780 O O . LEU A 1 92 ? -27.829 2.413 24.534 1.00 90.56 92 LEU A O 1
ATOM 784 N N . ARG A 1 93 ? -27.544 0.367 23.647 1.00 90.50 93 ARG A N 1
ATOM 785 C CA . ARG A 1 93 ? -28.818 0.356 22.910 1.00 90.50 93 ARG A CA 1
ATOM 786 C C . ARG A 1 93 ? -30.024 0.331 23.847 1.00 90.50 93 ARG A C 1
ATOM 788 O O . ARG A 1 93 ? -31.027 0.959 23.513 1.00 90.50 93 ARG A O 1
ATOM 795 N N . GLN A 1 94 ? -29.908 -0.313 25.008 1.00 90.62 94 GLN A N 1
ATOM 796 C CA . GLN A 1 94 ? -30.956 -0.357 26.034 1.00 90.62 94 GLN A CA 1
ATOM 797 C C . GLN A 1 94 ? -31.100 0.967 26.811 1.00 90.62 94 GLN A C 1
ATOM 799 O O . GLN A 1 94 ? -32.168 1.242 27.354 1.00 90.62 94 GLN A O 1
ATOM 804 N N . GLN A 1 95 ? -30.066 1.818 26.837 1.00 89.69 95 GLN A N 1
ATOM 805 C CA . GLN A 1 95 ? -30.108 3.098 27.552 1.00 89.69 95 GLN A CA 1
ATOM 806 C C . GLN A 1 95 ? -30.908 4.182 26.810 1.00 89.69 95 GLN A C 1
ATOM 808 O O . GLN A 1 95 ? -30.865 4.284 25.577 1.00 89.69 95 GLN A O 1
ATOM 813 N N . LYS A 1 96 ? -31.561 5.063 27.583 1.00 88.12 96 LYS A N 1
ATOM 814 C CA . LYS A 1 96 ? -32.131 6.336 27.102 1.00 88.12 96 LYS A CA 1
ATOM 815 C C . LYS A 1 96 ? -31.014 7.282 26.64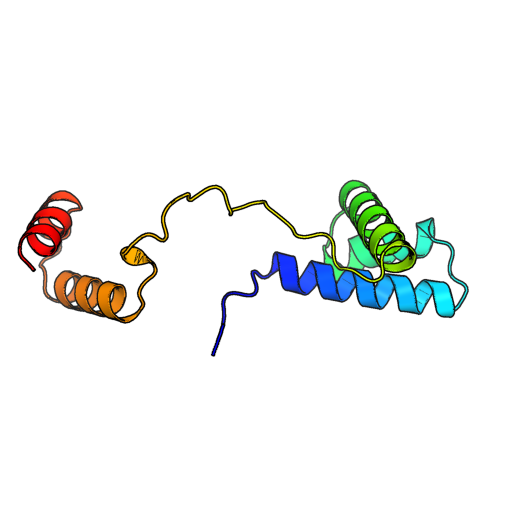5 1.00 88.12 96 LYS A C 1
ATOM 817 O O . LYS A 1 96 ? -29.889 7.190 27.131 1.00 88.12 96 LYS A O 1
ATOM 822 N N . SER A 1 97 ? -31.319 8.213 25.739 1.00 80.88 97 SER A N 1
ATOM 823 C CA . SER A 1 97 ? -30.346 9.163 25.166 1.00 80.88 97 SER A CA 1
ATOM 824 C C . SER A 1 97 ? -29.537 9.923 26.222 1.00 80.88 97 SER A C 1
ATOM 826 O O . SER A 1 97 ? -28.326 10.045 26.081 1.00 80.88 97 SER A O 1
ATOM 828 N N . GLU A 1 98 ? -30.185 10.363 27.300 1.00 85.81 98 GLU A N 1
ATOM 829 C CA . GLU A 1 98 ? -29.566 11.097 28.414 1.00 85.81 98 GLU A CA 1
ATOM 830 C C . GLU A 1 98 ? -28.574 10.245 29.223 1.00 85.81 98 GLU A C 1
ATOM 832 O O . GLU A 1 98 ? -27.632 10.765 29.815 1.00 85.81 98 GLU A O 1
ATOM 837 N N . SER A 1 99 ? -28.759 8.923 29.227 1.00 82.44 99 SER A N 1
ATOM 838 C CA . SER A 1 99 ? -27.944 7.979 29.996 1.00 82.44 99 SER A CA 1
ATOM 839 C C . SER A 1 99 ? -26.791 7.382 29.183 1.00 82.44 99 SER A C 1
ATOM 841 O O . SER A 1 99 ? -25.917 6.741 29.766 1.00 82.44 99 SER A O 1
ATOM 843 N N . ARG A 1 100 ? -26.736 7.621 27.864 1.00 85.62 100 ARG A N 1
ATOM 844 C CA . ARG A 1 100 ? -25.652 7.192 26.957 1.00 85.62 100 ARG A CA 1
ATOM 845 C C . ARG A 1 100 ? -24.428 8.103 27.070 1.00 85.62 100 ARG A C 1
ATOM 847 O O . ARG A 1 100 ? -23.989 8.705 26.092 1.00 85.62 100 ARG A O 1
ATOM 854 N N . THR A 1 101 ? -23.879 8.228 28.272 1.00 87.12 101 THR A N 1
ATOM 855 C CA . THR A 1 101 ? -22.672 9.023 28.518 1.00 87.12 101 THR A CA 1
ATOM 856 C C . THR A 1 101 ? -21.455 8.113 28.697 1.00 87.12 101 THR A C 1
ATOM 858 O O . THR A 1 101 ? -21.592 6.993 29.199 1.00 87.12 101 THR A O 1
ATOM 861 N N . PRO A 1 102 ? -20.242 8.582 28.350 1.00 86.00 102 PRO A N 1
ATOM 862 C CA . PRO A 1 102 ? -19.012 7.845 28.640 1.00 86.00 102 PRO A CA 1
ATOM 863 C C . PRO A 1 102 ? -18.846 7.507 30.130 1.00 86.00 102 PRO A C 1
ATOM 865 O O . PRO A 1 102 ? -18.310 6.455 30.460 1.00 86.00 102 PRO A O 1
ATOM 868 N N . GLY A 1 103 ? -19.337 8.371 31.029 1.00 88.75 103 GLY A N 1
ATOM 869 C CA . GLY A 1 103 ? -19.302 8.139 32.475 1.00 88.75 103 GLY A CA 1
ATOM 870 C C . GLY A 1 103 ? -20.166 6.955 32.909 1.00 88.75 103 GLY A C 1
ATOM 871 O O . GLY A 1 103 ? -19.696 6.102 33.654 1.00 88.75 103 GLY A O 1
ATOM 872 N N . ASN A 1 104 ? -21.389 6.845 32.387 1.00 88.31 104 ASN A N 1
ATOM 873 C CA . ASN A 1 104 ? -22.267 5.720 32.715 1.00 88.31 104 ASN A CA 1
ATOM 874 C C . ASN A 1 104 ? -21.775 4.409 32.093 1.00 88.31 104 ASN A C 1
ATOM 876 O O . ASN A 1 104 ? -21.858 3.365 32.731 1.00 88.31 104 ASN A O 1
ATOM 880 N N . LEU A 1 105 ? -21.222 4.465 30.875 1.00 88.81 105 LEU A N 1
ATOM 881 C CA . LEU A 1 105 ? -20.597 3.299 30.251 1.00 88.81 105 LEU A CA 1
ATOM 882 C C . LEU A 1 105 ? -19.406 2.801 31.078 1.00 88.81 105 LEU A C 1
ATOM 884 O O . LEU A 1 105 ? -19.246 1.601 31.255 1.00 88.81 105 LEU A O 1
ATOM 888 N N . LYS A 1 106 ? -18.599 3.718 31.622 1.00 91.19 106 LYS A N 1
ATOM 889 C CA . LYS A 1 106 ? -17.502 3.367 32.525 1.00 91.19 106 LYS A CA 1
ATOM 890 C C . LYS A 1 106 ? -18.013 2.645 33.777 1.00 91.19 106 LYS A C 1
ATOM 892 O O . LYS A 1 106 ? -17.478 1.596 34.103 1.00 91.19 106 LYS A O 1
ATOM 897 N N . VAL A 1 107 ? -19.056 3.167 34.429 1.00 91.94 107 VAL A N 1
ATOM 898 C CA . VAL A 1 107 ? -19.659 2.529 35.617 1.00 91.94 107 VAL A CA 1
ATOM 899 C C . VAL A 1 107 ? -20.185 1.128 35.299 1.00 91.94 107 VAL A C 1
ATOM 901 O O . VAL A 1 107 ? -20.014 0.224 36.106 1.00 91.94 107 VAL A O 1
ATOM 904 N N . TYR A 1 108 ? -20.796 0.937 34.126 1.00 89.56 108 TYR A N 1
ATOM 905 C CA . TYR A 1 108 ? -21.232 -0.384 33.672 1.00 89.56 108 TYR A CA 1
ATOM 906 C C . TYR A 1 108 ? -20.049 -1.344 33.494 1.00 89.56 108 TYR A C 1
ATOM 908 O O . TYR A 1 108 ? -20.068 -2.427 34.062 1.00 89.56 108 TYR A O 1
ATOM 916 N N . ILE A 1 109 ? -19.003 -0.920 32.780 1.00 89.06 109 ILE A N 1
ATOM 917 C CA . ILE A 1 109 ? -17.803 -1.734 32.534 1.00 89.06 109 ILE A CA 1
ATOM 918 C C . ILE A 1 109 ? -17.076 -2.092 33.839 1.00 89.06 109 ILE A C 1
ATOM 920 O O . ILE A 1 109 ? -16.582 -3.202 33.975 1.00 89.06 109 ILE A O 1
ATOM 924 N N . GLU A 1 110 ? -16.994 -1.165 34.796 1.00 88.69 110 GLU A N 1
ATOM 925 C CA . GLU A 1 110 ? -16.366 -1.404 36.106 1.00 88.69 110 GLU A CA 1
ATOM 926 C C . GLU A 1 110 ? -17.225 -2.279 37.039 1.00 88.69 110 GLU A C 1
ATOM 928 O O . GLU A 1 110 ? -16.726 -2.733 38.067 1.00 88.69 110 GLU A O 1
ATOM 933 N N . GLY A 1 111 ? -18.504 -2.488 36.707 1.00 82.56 111 GLY A N 1
ATOM 934 C CA . GLY A 1 111 ? -19.449 -3.311 37.465 1.00 82.56 111 GLY A CA 1
ATOM 935 C C . GLY A 1 111 ? -19.777 -4.673 36.842 1.00 82.56 111 GLY A C 1
ATOM 936 O O . GLY A 1 111 ? -20.577 -5.398 37.435 1.00 82.56 111 GLY A O 1
ATOM 937 N N . MET A 1 112 ? -19.214 -4.992 35.669 1.00 77.75 112 MET A N 1
ATOM 938 C CA . MET A 1 112 ? -19.238 -6.328 35.051 1.00 77.75 112 MET A CA 1
ATOM 939 C C . MET A 1 112 ? -18.274 -7.277 35.764 1.00 77.75 112 MET A C 1
ATOM 941 O O . MET A 1 112 ? -18.664 -8.448 35.964 1.00 77.75 112 MET A O 1
#